Protein AF-A0A934FQB6-F1 (afdb_monomer_lite)

Sequence (139 aa):
MNLRTLSIPAILLALMLTSCGTFRRAGKDLFITVATPLTMIYGGGTDAVSTADGVREGLGGGPPTQVLATIPAYFYHSVKHGIYGVIHAVDFCLFPVYGVADIHPYGPEIEPLDYYNGTWFDNKKGDDGLDADSGETKR

Secondary structure (DSSP, 8-state):
--HHHHHHHHHHHHHHT-SSHHHHHHHHHHHHHHHHHHIIIIIHHHHHHHHHHHHHHHTT--HHHHHHHHHHHHHHHHHHHHHHHHHHHHHHHHHHHHHHHHHSTT---------S-SSTTT--TT-----SSS-----

Radius of gyration: 18.77 Å; chains: 1; bounding box: 44×42×51 Å

Structure (mmCIF, N/CA/C/O backbone):
data_AF-A0A934FQB6-F1
#
_entry.id   AF-A0A934FQB6-F1
#
loop_
_atom_site.group_PDB
_atom_site.id
_atom_site.type_symbol
_atom_site.label_atom_id
_atom_site.label_alt_id
_atom_site.label_comp_id
_atom_site.label_asym_id
_atom_site.label_entity_id
_atom_site.label_seq_id
_atom_site.pdbx_PDB_ins_code
_atom_site.Cartn_x
_atom_site.Cartn_y
_atom_site.Cartn_z
_atom_site.occupancy
_atom_site.B_iso_or_equiv
_atom_site.auth_seq_id
_atom_site.auth_comp_id
_atom_site.auth_asym_id
_atom_site.auth_atom_id
_atom_site.pdbx_PDB_model_num
ATOM 1 N N . MET A 1 1 ? -18.853 25.763 4.535 1.00 53.62 1 MET A N 1
ATOM 2 C CA . MET A 1 1 ? -18.346 24.495 5.109 1.00 53.62 1 MET A CA 1
ATOM 3 C C . MET A 1 1 ? -19.474 23.858 5.905 1.00 53.62 1 MET A C 1
ATOM 5 O O . MET A 1 1 ? -19.984 24.508 6.805 1.00 53.62 1 MET A O 1
ATOM 9 N N . ASN A 1 2 ? -19.924 22.655 5.542 1.00 56.56 2 ASN A N 1
ATOM 10 C CA . ASN A 1 2 ? -21.045 21.982 6.215 1.00 56.56 2 ASN A CA 1
ATOM 11 C C . ASN A 1 2 ? -20.543 21.179 7.428 1.00 56.56 2 ASN A C 1
ATOM 13 O O . ASN A 1 2 ? -19.448 20.621 7.382 1.00 56.56 2 ASN A O 1
ATOM 17 N N . LEU A 1 3 ? -21.347 21.043 8.490 1.00 56.75 3 LEU A N 1
ATOM 18 C CA . LEU A 1 3 ? -20.987 20.241 9.677 1.00 56.75 3 LEU A CA 1
ATOM 19 C C . LEU A 1 3 ? -20.539 18.808 9.319 1.00 56.75 3 LEU A C 1
ATOM 21 O O . LEU A 1 3 ? -19.612 18.274 9.918 1.00 56.75 3 LEU A O 1
ATOM 25 N N . ARG A 1 4 ? -21.145 18.223 8.277 1.00 57.12 4 ARG A N 1
ATOM 26 C CA . ARG A 1 4 ? -20.824 16.881 7.759 1.00 57.12 4 ARG A CA 1
ATOM 27 C C . ARG A 1 4 ? -19.407 16.759 7.184 1.00 57.12 4 ARG A C 1
ATOM 29 O O . ARG A 1 4 ? -18.808 15.693 7.256 1.00 57.12 4 ARG A O 1
ATOM 36 N N . THR A 1 5 ? -18.866 17.842 6.623 1.00 58.06 5 THR A N 1
ATOM 37 C CA . THR A 1 5 ? -17.495 17.859 6.081 1.00 58.06 5 THR A CA 1
ATOM 38 C C . THR A 1 5 ? -16.427 17.976 7.170 1.00 58.06 5 THR A C 1
ATOM 40 O O . THR A 1 5 ? -15.300 17.565 6.933 1.00 58.06 5 THR A O 1
ATOM 43 N N . LEU A 1 6 ? -16.769 18.474 8.367 1.00 60.56 6 LEU A N 1
ATOM 44 C CA . LEU A 1 6 ? -15.853 18.487 9.517 1.00 60.56 6 LEU A CA 1
ATOM 45 C C . LEU A 1 6 ? -15.915 17.193 10.341 1.00 60.56 6 LEU A C 1
ATOM 47 O O . LEU A 1 6 ? -14.917 16.801 10.937 1.00 60.56 6 LEU A O 1
ATOM 51 N N . SER A 1 7 ? -17.071 16.525 10.386 1.00 65.88 7 SER A N 1
ATOM 52 C CA . SER A 1 7 ? -17.269 15.359 11.253 1.00 65.88 7 SER A CA 1
ATOM 53 C C . SER A 1 7 ? -16.463 14.134 10.820 1.00 65.88 7 SER A C 1
ATOM 55 O O . SER A 1 7 ? -15.934 13.436 11.671 1.00 65.88 7 SER A O 1
ATOM 57 N N . ILE A 1 8 ? -16.321 13.882 9.516 1.00 68.94 8 ILE A N 1
ATOM 58 C CA . ILE A 1 8 ? -15.574 12.720 8.999 1.00 68.94 8 ILE A CA 1
ATOM 59 C C . ILE A 1 8 ? -14.075 12.783 9.358 1.00 68.94 8 ILE A C 1
ATOM 61 O O . ILE A 1 8 ? -13.586 11.832 9.970 1.00 68.94 8 ILE A O 1
ATOM 65 N N . PRO A 1 9 ? -13.338 13.874 9.063 1.00 69.44 9 PRO A N 1
ATOM 66 C CA . PRO A 1 9 ? -11.929 13.964 9.447 1.00 69.44 9 PRO A CA 1
ATOM 67 C C . PRO A 1 9 ? -11.738 14.006 10.969 1.00 69.44 9 PRO A C 1
ATOM 69 O O . PRO A 1 9 ? -10.751 13.472 11.465 1.00 69.44 9 PRO A O 1
ATOM 72 N N . ALA A 1 10 ? -12.687 14.572 11.723 1.00 70.00 10 ALA A N 1
ATOM 73 C CA . ALA A 1 10 ? -12.637 14.564 13.185 1.00 70.00 10 ALA A CA 1
ATOM 74 C C . ALA A 1 10 ? -12.817 13.153 13.775 1.00 70.00 10 ALA A C 1
ATOM 76 O O . ALA A 1 10 ? -12.111 12.797 14.714 1.00 70.00 10 ALA A O 1
ATOM 77 N N . ILE A 1 11 ? -13.719 12.338 13.215 1.00 73.00 11 ILE A N 1
ATOM 78 C CA . ILE A 1 11 ? -13.914 10.936 13.620 1.00 73.00 11 ILE A CA 1
ATOM 79 C C . ILE A 1 11 ? -12.676 10.105 13.276 1.00 73.00 11 ILE A C 1
ATOM 81 O O . ILE A 1 11 ? -12.202 9.350 14.120 1.00 73.00 11 ILE A O 1
ATOM 85 N N . LEU A 1 12 ? -12.121 10.278 12.073 1.00 72.19 12 LEU A N 1
ATOM 86 C CA . LEU A 1 12 ? -10.889 9.604 11.663 1.00 72.19 12 LEU A CA 1
ATOM 87 C C . LEU A 1 12 ? -9.735 9.931 12.620 1.00 72.19 12 LEU A C 1
ATOM 89 O O . LEU A 1 12 ? -9.077 9.029 13.129 1.00 72.19 12 LEU A O 1
ATOM 93 N N . LEU A 1 13 ? -9.536 11.217 12.922 1.00 70.25 13 LEU A N 1
ATOM 94 C CA . LEU A 1 13 ? -8.497 11.668 13.844 1.00 70.25 13 LEU A CA 1
ATOM 95 C C . LEU A 1 13 ? -8.719 11.140 15.270 1.00 70.25 13 LEU A C 1
ATOM 97 O O . LEU A 1 13 ? -7.771 10.712 15.923 1.00 70.25 13 LEU A O 1
ATOM 101 N N . ALA A 1 14 ? -9.965 11.127 15.750 1.00 71.75 14 ALA A N 1
ATOM 102 C CA . ALA A 1 14 ? -10.302 10.582 17.063 1.00 71.75 14 ALA A CA 1
ATOM 103 C C . ALA A 1 14 ? -10.029 9.070 17.159 1.00 71.75 14 ALA A C 1
ATOM 105 O O . ALA A 1 14 ? -9.531 8.606 18.184 1.00 71.75 14 ALA A O 1
ATOM 106 N N . LEU A 1 15 ? -10.306 8.309 16.093 1.00 72.00 15 LEU A N 1
ATOM 107 C CA . LEU A 1 15 ? -9.993 6.880 16.022 1.00 72.00 15 LEU A CA 1
ATOM 108 C C . LEU A 1 15 ? -8.481 6.630 15.987 1.00 72.00 15 LEU A C 1
ATOM 110 O O . LEU A 1 15 ? -8.003 5.730 16.662 1.00 72.00 15 LEU A O 1
ATOM 114 N N . MET A 1 16 ? -7.705 7.452 15.281 1.00 65.38 16 MET A N 1
ATOM 115 C CA . MET A 1 16 ? -6.242 7.322 15.256 1.00 65.38 16 MET A CA 1
ATOM 116 C C . MET A 1 16 ? -5.563 7.629 16.594 1.00 65.38 16 MET A C 1
ATOM 118 O O . MET A 1 16 ? -4.536 7.037 16.914 1.00 65.38 16 MET A O 1
ATOM 122 N N . LEU A 1 17 ? -6.102 8.582 17.359 1.00 68.62 17 LEU A N 1
ATOM 123 C CA . LEU A 1 17 ? -5.479 9.083 18.592 1.00 68.62 17 LEU A CA 1
ATOM 124 C C . LEU A 1 17 ? -5.953 8.370 19.865 1.00 68.62 17 LEU A C 1
ATOM 126 O O . LEU A 1 17 ? -5.535 8.724 20.968 1.00 68.62 17 LEU A O 1
ATOM 130 N N . THR A 1 18 ? -6.831 7.380 19.739 1.00 72.50 18 THR A N 1
ATOM 131 C CA . THR A 1 18 ? -7.313 6.601 20.881 1.00 72.50 18 THR A CA 1
ATOM 132 C C . THR A 1 18 ? -6.210 5.729 21.494 1.00 72.50 18 THR A C 1
ATOM 134 O O . THR A 1 18 ? -5.324 5.215 20.810 1.00 72.50 18 THR A O 1
ATOM 137 N N . SER A 1 19 ? -6.273 5.531 22.811 1.00 63.50 19 SER A N 1
ATOM 138 C CA . SER A 1 19 ? -5.369 4.638 23.546 1.00 63.50 19 SER A CA 1
ATOM 139 C C . SER A 1 19 ? -5.792 3.165 23.490 1.00 63.50 19 SER A C 1
ATOM 141 O O . SER A 1 19 ? -5.022 2.294 23.890 1.00 63.50 19 SER A O 1
ATOM 143 N N . CYS A 1 20 ? -6.997 2.869 22.994 1.00 73.19 20 CYS A N 1
ATOM 144 C CA . CYS A 1 20 ? -7.487 1.505 22.818 1.00 73.19 20 CYS A CA 1
ATOM 145 C C . CYS A 1 20 ? -6.909 0.891 21.533 1.00 73.19 20 CYS A C 1
ATOM 147 O O . CYS A 1 20 ? -7.125 1.423 20.445 1.00 73.19 20 CYS A O 1
ATOM 149 N N . GLY A 1 21 ? -6.204 -0.240 21.653 1.00 72.25 21 GLY A N 1
ATOM 150 C CA . GLY A 1 21 ? -5.530 -0.899 20.526 1.00 72.25 21 GLY A CA 1
ATOM 151 C C . GLY A 1 21 ? -6.459 -1.183 19.342 1.00 72.25 21 GLY A C 1
ATOM 152 O O . GLY A 1 21 ? -6.124 -0.833 18.213 1.00 72.25 21 GLY A O 1
ATOM 153 N N . THR A 1 22 ? -7.657 -1.709 19.607 1.00 77.94 22 THR A N 1
ATOM 154 C CA . THR A 1 22 ? -8.673 -2.021 18.591 1.00 77.94 22 THR A CA 1
ATOM 155 C C . THR A 1 22 ? -9.120 -0.786 17.802 1.00 77.94 22 THR A C 1
ATOM 157 O O . THR A 1 22 ? -9.140 -0.803 16.574 1.00 77.94 22 THR A O 1
ATOM 160 N N . PHE A 1 23 ? -9.454 0.316 18.482 1.00 79.50 23 PHE A N 1
ATOM 161 C CA . PHE A 1 23 ? -9.900 1.535 17.797 1.00 79.50 23 PHE A CA 1
ATOM 162 C C . PHE A 1 23 ? -8.756 2.245 17.067 1.00 79.50 23 PHE A C 1
ATOM 164 O O . PHE A 1 23 ? -8.981 2.810 15.998 1.00 79.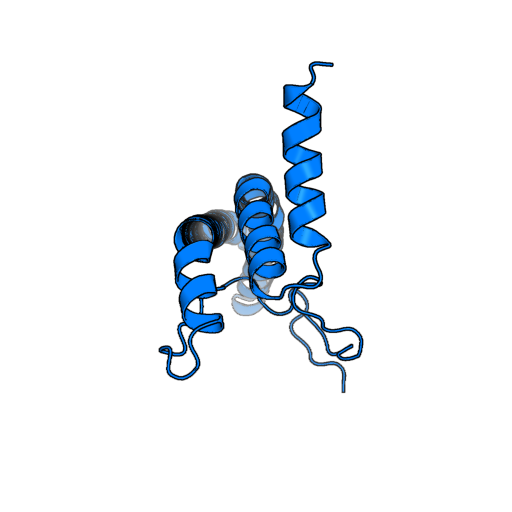50 23 PHE A O 1
ATOM 171 N N . ARG A 1 24 ? -7.530 2.183 17.605 1.00 79.50 24 ARG A N 1
ATOM 172 C CA . ARG A 1 24 ? -6.340 2.731 16.945 1.00 79.50 24 ARG A CA 1
ATOM 173 C C . ARG A 1 24 ? -6.058 1.999 15.637 1.00 79.50 24 ARG A C 1
ATOM 175 O O . ARG A 1 24 ? -5.805 2.640 14.619 1.00 79.50 24 ARG A O 1
ATOM 182 N N . ARG A 1 25 ? -6.174 0.669 15.659 1.00 79.38 25 ARG A N 1
ATOM 183 C CA . ARG A 1 25 ? -6.082 -0.189 14.475 1.00 79.38 25 ARG A CA 1
ATOM 184 C C . ARG A 1 25 ? -7.173 0.145 13.452 1.00 79.38 25 ARG A C 1
ATOM 186 O O . ARG A 1 25 ? -6.848 0.436 12.310 1.00 79.38 25 ARG A O 1
ATOM 193 N N . ALA A 1 26 ? -8.429 0.275 13.884 1.00 85.12 26 ALA A N 1
ATOM 194 C CA . ALA A 1 26 ? -9.517 0.712 13.004 1.00 85.12 26 ALA A CA 1
ATOM 195 C C . ALA A 1 26 ? -9.253 2.097 12.368 1.00 85.12 26 ALA A C 1
ATOM 197 O O . ALA A 1 26 ? -9.597 2.334 11.211 1.00 85.12 26 ALA A O 1
ATOM 198 N N . GLY A 1 27 ? -8.621 3.019 13.103 1.00 84.56 27 GLY A N 1
ATOM 199 C CA . GLY A 1 27 ? -8.184 4.313 12.572 1.00 84.56 27 GLY A CA 1
ATOM 200 C C . GLY A 1 27 ? -7.134 4.191 11.460 1.00 84.56 27 GLY A C 1
ATOM 201 O O . GLY A 1 27 ? -7.250 4.877 10.442 1.00 84.56 27 GLY A O 1
ATOM 202 N N . LYS A 1 28 ? -6.145 3.301 11.629 1.00 85.25 28 LYS A N 1
ATOM 203 C CA . LYS A 1 28 ? -5.141 2.956 10.605 1.00 85.25 28 LYS A CA 1
ATOM 204 C C . LYS A 1 28 ? -5.809 2.364 9.361 1.00 85.25 28 LYS A C 1
ATOM 206 O O . LYS A 1 28 ? -5.582 2.864 8.261 1.00 85.25 28 LYS A O 1
ATOM 211 N N . ASP A 1 29 ? -6.678 1.373 9.536 1.00 88.19 29 ASP A N 1
ATOM 212 C CA . ASP A 1 29 ? -7.358 0.685 8.433 1.00 88.19 29 ASP A CA 1
ATOM 213 C C . ASP A 1 29 ? -8.212 1.645 7.595 1.00 88.19 29 ASP A C 1
ATOM 215 O O . ASP A 1 29 ? -8.128 1.678 6.362 1.00 88.19 29 ASP A O 1
ATOM 219 N N . LEU A 1 30 ? -8.978 2.512 8.264 1.00 89.31 30 LEU A N 1
ATOM 220 C CA . LEU A 1 30 ? -9.778 3.534 7.596 1.00 89.31 30 LEU A CA 1
ATOM 221 C C . LEU A 1 30 ? -8.905 4.540 6.837 1.00 89.31 30 LEU A C 1
ATOM 223 O O . LEU A 1 30 ? -9.236 4.937 5.719 1.00 89.31 30 LEU A O 1
ATOM 227 N N . PHE A 1 31 ? -7.786 4.958 7.426 1.00 89.25 31 PHE A N 1
ATOM 228 C CA . PHE A 1 31 ? -6.869 5.893 6.785 1.00 89.25 31 PHE A CA 1
ATOM 229 C C . PHE A 1 31 ? -6.219 5.320 5.546 1.00 89.25 31 PHE A C 1
ATOM 231 O O . PHE A 1 31 ? -6.250 5.968 4.505 1.00 89.25 31 PHE A O 1
ATOM 238 N N . ILE A 1 32 ? -5.667 4.113 5.646 1.00 88.44 32 ILE A N 1
ATOM 239 C CA . ILE A 1 32 ? -5.031 3.444 4.517 1.00 88.44 32 ILE A CA 1
ATOM 240 C C . ILE A 1 32 ? -6.051 3.249 3.401 1.00 88.44 32 ILE A C 1
ATOM 242 O O . ILE A 1 32 ? -5.757 3.564 2.250 1.00 88.44 32 ILE A O 1
ATOM 246 N N . THR A 1 33 ? -7.277 2.839 3.733 1.00 90.44 33 THR A N 1
ATOM 247 C CA . THR A 1 33 ? -8.368 2.714 2.758 1.00 90.44 33 THR A CA 1
ATOM 248 C C . THR A 1 33 ? -8.609 4.027 2.008 1.00 90.44 33 THR A C 1
ATOM 250 O O . THR A 1 33 ? -8.639 4.051 0.778 1.00 90.44 33 THR A O 1
ATOM 253 N N . VAL A 1 34 ? -8.730 5.148 2.728 1.00 90.25 34 VAL A N 1
ATOM 254 C CA . VAL A 1 34 ? -8.955 6.473 2.122 1.00 90.25 34 VAL A CA 1
ATOM 255 C C . VAL A 1 34 ? -7.730 6.963 1.341 1.00 90.25 34 VAL A C 1
ATOM 257 O O . VAL A 1 34 ? -7.882 7.596 0.297 1.00 90.25 34 VAL A O 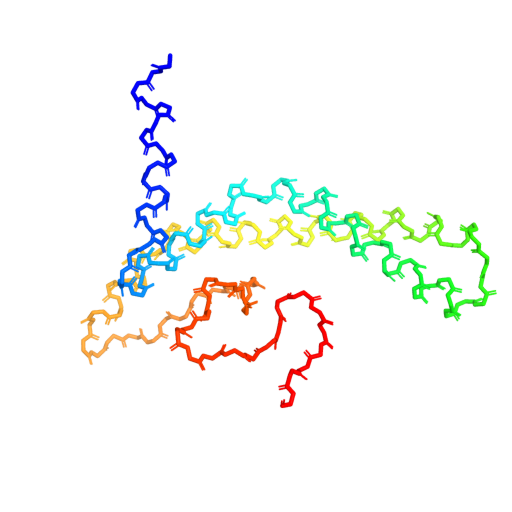1
ATOM 260 N N . ALA A 1 35 ? -6.522 6.667 1.819 1.00 89.50 35 ALA A N 1
ATOM 261 C CA . ALA A 1 35 ? -5.263 7.061 1.194 1.00 89.50 35 ALA A CA 1
ATOM 262 C C . ALA A 1 35 ? -4.868 6.163 0.008 1.00 89.50 35 ALA A C 1
ATOM 264 O O . ALA A 1 35 ? -3.996 6.541 -0.771 1.00 89.50 35 ALA A O 1
ATOM 265 N N . THR A 1 36 ? -5.520 5.010 -0.174 1.00 93.38 36 THR A N 1
ATOM 266 C CA . THR A 1 36 ? -5.164 4.011 -1.195 1.00 93.38 36 THR A CA 1
ATOM 267 C C . THR A 1 36 ? -5.077 4.577 -2.614 1.00 93.38 36 THR A C 1
ATOM 269 O O . THR A 1 36 ? -4.099 4.287 -3.295 1.00 93.38 36 THR A 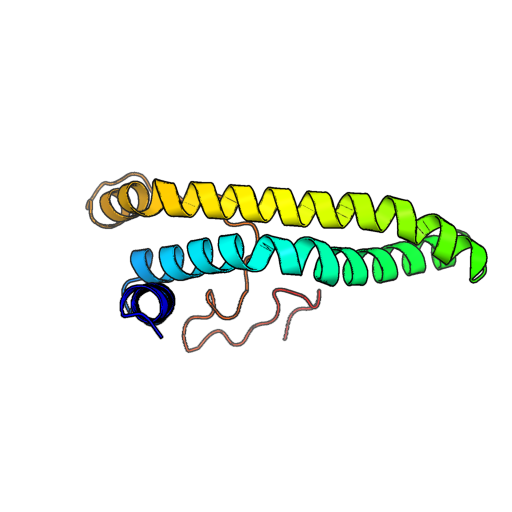O 1
ATOM 272 N N . PRO A 1 37 ? -6.001 5.430 -3.101 1.00 93.81 37 PRO A N 1
ATOM 273 C CA . PRO A 1 37 ? -5.855 6.011 -4.436 1.00 93.81 37 PRO A CA 1
ATOM 274 C C . PRO A 1 37 ? -4.544 6.793 -4.607 1.00 93.81 37 PRO A C 1
ATOM 276 O O . PRO A 1 37 ? -3.949 6.777 -5.683 1.00 93.81 37 PRO A O 1
ATOM 279 N N . LEU A 1 38 ? -4.069 7.446 -3.542 1.00 91.50 38 LEU A N 1
ATOM 280 C CA . LEU A 1 38 ? -2.790 8.150 -3.553 1.00 91.50 38 LEU A CA 1
ATOM 281 C C . LEU A 1 38 ? -1.616 7.170 -3.537 1.00 91.50 38 LEU A C 1
ATOM 283 O O . LEU A 1 38 ? -0.681 7.365 -4.307 1.00 91.50 38 LEU A O 1
ATOM 287 N N . THR A 1 39 ? -1.658 6.108 -2.727 1.00 89.94 39 THR A N 1
ATOM 288 C CA . THR A 1 39 ? -0.571 5.112 -2.683 1.00 89.94 39 THR A CA 1
ATOM 289 C C . THR A 1 39 ? -0.486 4.295 -3.971 1.00 89.94 39 THR A C 1
ATOM 291 O O . THR A 1 39 ? 0.610 4.010 -4.439 1.00 89.94 39 THR A O 1
ATOM 294 N N . MET A 1 40 ? -1.608 4.015 -4.635 1.00 94.56 40 MET A N 1
ATOM 295 C CA . MET A 1 40 ? -1.617 3.387 -5.960 1.00 94.56 40 MET A CA 1
ATOM 296 C C . MET A 1 40 ? -0.888 4.230 -7.009 1.00 94.56 40 MET A C 1
ATOM 298 O O . MET A 1 40 ? -0.183 3.677 -7.850 1.00 94.56 40 MET A O 1
ATOM 302 N N . ILE A 1 41 ? -1.061 5.555 -6.978 1.00 93.38 41 ILE A N 1
ATOM 303 C CA . ILE A 1 41 ? -0.450 6.453 -7.961 1.00 93.38 41 ILE A CA 1
ATOM 304 C C . ILE A 1 41 ? 0.997 6.764 -7.585 1.00 93.38 41 ILE A C 1
ATOM 306 O O . ILE A 1 41 ? 1.895 6.579 -8.402 1.00 93.38 41 ILE A O 1
ATOM 310 N N . TYR A 1 42 ? 1.215 7.266 -6.372 1.00 92.12 42 TYR A N 1
ATOM 311 C CA . TYR A 1 42 ? 2.522 7.722 -5.917 1.00 92.12 42 TYR A CA 1
ATOM 312 C C . TYR A 1 42 ? 3.416 6.550 -5.511 1.00 92.12 42 TYR A C 1
ATOM 314 O O . TYR A 1 42 ? 4.482 6.397 -6.097 1.00 92.12 42 TYR A O 1
ATOM 322 N N . GLY A 1 43 ? 2.950 5.692 -4.596 1.00 89.94 43 GLY A N 1
ATOM 323 C CA . GLY A 1 43 ? 3.676 4.488 -4.166 1.00 89.94 43 GLY A CA 1
ATOM 324 C C . GLY A 1 43 ? 3.925 3.526 -5.328 1.00 89.94 43 GLY A C 1
ATOM 325 O O . GLY A 1 43 ? 5.053 3.112 -5.576 1.00 89.94 43 GLY A O 1
ATOM 326 N N . GLY A 1 44 ? 2.901 3.298 -6.158 1.00 92.50 44 GLY A N 1
ATOM 327 C CA . GLY A 1 44 ? 3.055 2.508 -7.382 1.00 92.50 44 GLY A CA 1
ATOM 328 C C . GLY A 1 44 ? 4.110 3.080 -8.334 1.00 92.50 44 GLY A C 1
ATOM 329 O O . GLY A 1 44 ? 4.837 2.327 -8.976 1.00 92.50 44 GLY A O 1
ATOM 330 N N . GLY A 1 45 ? 4.237 4.409 -8.399 1.00 92.25 45 GLY A N 1
ATOM 331 C CA . GLY A 1 45 ? 5.269 5.107 -9.167 1.00 92.25 45 GLY A CA 1
ATOM 332 C C . GLY A 1 45 ? 6.671 4.930 -8.593 1.00 92.25 45 GLY A C 1
ATOM 333 O O . GLY A 1 45 ? 7.590 4.574 -9.331 1.00 92.25 45 GLY A O 1
ATOM 334 N N . THR A 1 46 ? 6.845 5.164 -7.293 1.00 94.31 46 THR A N 1
ATOM 335 C CA . THR A 1 46 ? 8.150 5.067 -6.624 1.00 94.31 46 THR A CA 1
ATOM 336 C C . THR A 1 46 ? 8.694 3.641 -6.653 1.00 94.31 46 THR A C 1
ATOM 338 O O . THR A 1 46 ? 9.845 3.432 -7.045 1.00 94.31 46 THR A O 1
ATOM 341 N N . ASP A 1 47 ? 7.848 2.652 -6.364 1.00 93.25 47 ASP A N 1
ATOM 342 C CA . ASP A 1 47 ? 8.222 1.234 -6.364 1.00 93.25 47 ASP A CA 1
ATOM 343 C C . ASP A 1 47 ? 8.557 0.746 -7.780 1.00 93.25 47 ASP A C 1
ATOM 345 O O . ASP A 1 47 ? 9.477 -0.056 -7.986 1.00 93.25 47 ASP A O 1
ATOM 349 N N . ALA A 1 48 ? 7.847 1.262 -8.788 1.00 94.56 48 ALA A N 1
ATOM 350 C CA . ALA A 1 48 ? 8.106 0.942 -10.186 1.00 94.56 48 ALA A CA 1
ATOM 351 C C . ALA A 1 48 ? 9.434 1.495 -10.690 1.00 94.56 48 ALA A C 1
ATOM 353 O O . ALA A 1 48 ? 10.104 0.814 -11.464 1.00 94.56 48 ALA A O 1
ATOM 354 N N . VAL A 1 49 ? 9.831 2.693 -10.256 1.00 95.19 49 VAL A N 1
ATOM 355 C CA . VAL A 1 49 ? 11.147 3.254 -10.590 1.00 95.19 49 VAL A CA 1
ATOM 356 C C . VAL A 1 49 ? 12.252 2.397 -9.981 1.00 95.19 49 VAL A C 1
ATOM 358 O O . VAL A 1 49 ? 13.132 1.963 -10.719 1.00 95.19 49 VAL A O 1
ATOM 361 N N . SER A 1 50 ? 12.149 2.058 -8.691 1.00 96.00 50 SER A N 1
ATOM 362 C CA . SER A 1 50 ? 13.117 1.180 -8.017 1.00 96.00 50 SER A CA 1
ATOM 363 C C . SER A 1 50 ? 13.223 -0.193 -8.697 1.00 96.00 50 SER A C 1
ATOM 365 O O . SER A 1 50 ? 14.315 -0.679 -8.996 1.00 96.00 50 SER A O 1
ATOM 367 N N . THR A 1 51 ? 12.081 -0.790 -9.049 1.00 95.06 51 THR A N 1
ATOM 368 C CA . THR A 1 51 ? 12.038 -2.070 -9.774 1.00 95.06 51 THR A CA 1
ATOM 369 C C . THR A 1 51 ? 12.670 -1.955 -11.162 1.00 95.06 51 THR A C 1
ATOM 371 O O . THR A 1 51 ? 13.437 -2.824 -11.576 1.00 95.06 51 THR A O 1
ATOM 374 N N . ALA A 1 52 ? 12.363 -0.884 -11.895 1.00 95.31 52 ALA A N 1
ATOM 375 C CA . ALA A 1 52 ? 12.900 -0.647 -13.227 1.00 95.31 52 ALA A CA 1
ATOM 376 C C . ALA A 1 52 ? 14.414 -0.392 -13.214 1.00 95.31 52 ALA A C 1
ATOM 378 O O . ALA A 1 52 ? 15.102 -0.817 -14.143 1.00 95.31 52 ALA A O 1
ATOM 379 N N . ASP A 1 53 ? 14.937 0.250 -12.166 1.00 95.00 53 ASP A N 1
ATOM 380 C CA . ASP A 1 53 ? 16.376 0.390 -11.943 1.00 95.00 53 ASP A CA 1
ATOM 381 C C . ASP A 1 53 ? 17.045 -0.971 -11.742 1.00 95.00 53 ASP A C 1
ATOM 383 O O . ASP A 1 53 ? 18.023 -1.272 -12.428 1.00 95.00 53 ASP A O 1
ATOM 387 N N . GLY A 1 54 ? 16.459 -1.847 -10.919 1.00 93.88 54 GLY A N 1
ATOM 388 C CA . GLY A 1 54 ? 16.949 -3.217 -10.750 1.00 93.88 54 GLY A CA 1
ATOM 389 C C . GLY A 1 54 ? 16.959 -4.019 -12.059 1.00 93.88 54 GLY A C 1
ATOM 390 O O . GLY A 1 54 ? 17.919 -4.732 -12.351 1.00 93.88 54 GLY A O 1
ATOM 391 N N . VAL A 1 55 ? 15.931 -3.865 -12.903 1.00 94.19 55 VAL A N 1
ATOM 392 C CA . VAL A 1 55 ? 1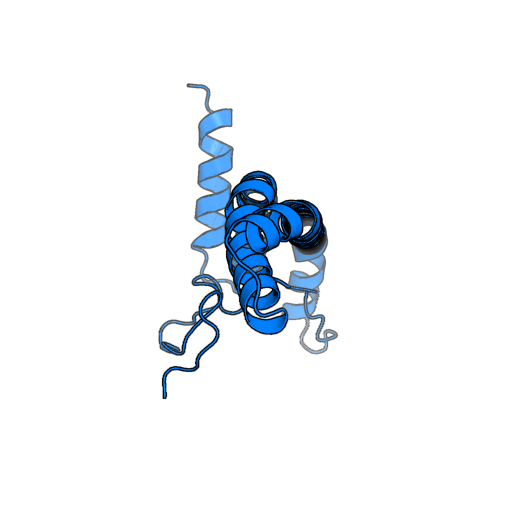5.882 -4.499 -14.235 1.00 94.19 55 VAL A CA 1
ATOM 393 C C . VAL A 1 55 ? 16.949 -3.924 -15.171 1.00 94.19 55 VAL A C 1
ATOM 395 O O . VAL A 1 55 ? 17.616 -4.682 -15.877 1.00 94.19 55 VAL A O 1
ATOM 398 N N . ARG A 1 56 ? 17.134 -2.597 -15.184 1.00 95.44 56 ARG A N 1
ATOM 399 C CA . ARG A 1 56 ? 18.177 -1.930 -15.979 1.00 95.44 56 ARG A CA 1
ATOM 400 C C . ARG A 1 56 ? 19.555 -2.472 -15.611 1.00 95.44 56 ARG A C 1
ATOM 402 O O . ARG A 1 56 ? 20.317 -2.833 -16.506 1.00 95.44 56 ARG A O 1
ATOM 409 N N . GLU A 1 57 ? 19.856 -2.543 -14.320 1.00 94.81 57 GLU A N 1
ATOM 410 C CA . GLU A 1 57 ? 21.137 -3.027 -13.804 1.00 94.81 57 GLU A CA 1
ATOM 411 C C . GLU A 1 57 ? 21.343 -4.514 -14.091 1.00 94.81 57 GLU A C 1
ATOM 413 O O . GLU A 1 57 ? 22.384 -4.893 -14.628 1.00 94.81 57 GLU A O 1
ATOM 418 N N . GLY A 1 58 ? 20.330 -5.346 -13.837 1.00 94.44 58 GLY A N 1
ATOM 419 C CA . GLY A 1 58 ? 20.399 -6.790 -14.069 1.00 94.44 58 GLY A CA 1
ATOM 420 C C . GLY A 1 58 ? 20.584 -7.178 -15.538 1.00 94.44 58 GLY A C 1
ATOM 421 O O . GLY A 1 58 ? 21.217 -8.189 -15.834 1.00 94.44 58 GLY A O 1
ATOM 422 N N . LEU A 1 59 ? 20.070 -6.370 -16.469 1.00 94.50 59 LEU A N 1
ATOM 423 C CA . LEU A 1 59 ? 20.215 -6.594 -17.911 1.00 94.50 59 LEU A CA 1
ATOM 424 C C . LEU A 1 59 ? 21.421 -5.869 -18.530 1.00 94.50 59 LEU A C 1
ATOM 426 O O . LEU A 1 59 ? 21.625 -5.971 -19.739 1.00 94.50 59 LEU A O 1
ATOM 430 N N . GLY A 1 60 ? 22.199 -5.112 -17.745 1.00 93.19 60 GLY A N 1
ATOM 431 C CA . GLY A 1 60 ? 23.270 -4.253 -18.268 1.00 93.19 60 GLY A CA 1
ATOM 432 C C . GLY A 1 60 ? 22.763 -3.197 -19.261 1.00 93.19 60 GLY A C 1
ATOM 433 O O . GLY A 1 60 ? 23.478 -2.801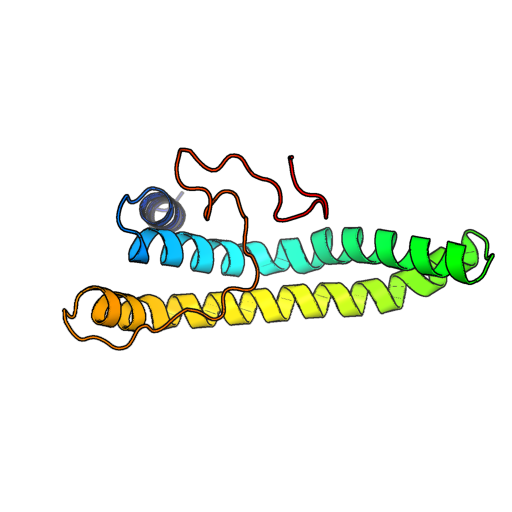 -20.180 1.00 93.19 60 GLY A O 1
ATOM 434 N N . GLY A 1 61 ? 21.498 -2.794 -19.122 1.00 88.31 61 GLY A N 1
ATOM 435 C CA . GLY A 1 61 ? 20.801 -1.901 -20.037 1.00 88.31 61 GLY A CA 1
ATOM 436 C C . GLY A 1 61 ? 21.024 -0.418 -19.741 1.00 88.31 61 GLY A C 1
ATOM 437 O O . GLY A 1 61 ? 21.538 -0.017 -18.696 1.00 88.31 61 GLY A O 1
ATOM 438 N N . GLY A 1 62 ? 20.588 0.423 -20.678 1.00 92.00 62 GLY A N 1
ATOM 439 C CA . GLY A 1 62 ? 20.584 1.879 -20.523 1.00 92.00 62 GLY A CA 1
ATOM 440 C C . GLY A 1 62 ? 19.228 2.438 -20.069 1.00 92.00 62 GLY A C 1
ATOM 441 O O . GLY A 1 62 ? 18.295 1.678 -19.797 1.00 92.00 62 GLY A O 1
ATOM 442 N N . PRO A 1 63 ? 19.070 3.774 -20.067 1.00 93.12 63 PRO A N 1
ATOM 443 C CA . PRO A 1 63 ? 17.801 4.440 -19.761 1.00 93.12 63 PRO A CA 1
ATOM 444 C C . PRO A 1 63 ? 16.575 3.914 -20.540 1.00 93.12 63 PRO A C 1
ATOM 446 O O . PRO A 1 63 ? 15.506 3.809 -19.941 1.00 93.12 63 PRO A O 1
ATOM 449 N N . PRO A 1 64 ? 16.675 3.503 -21.825 1.00 94.62 64 PRO A N 1
ATOM 450 C CA . PRO A 1 64 ? 15.534 2.909 -22.527 1.00 94.62 64 PRO A CA 1
ATOM 451 C C . PRO A 1 64 ? 15.007 1.621 -21.877 1.00 94.62 64 PRO A C 1
ATOM 453 O O . PRO A 1 64 ? 13.798 1.419 -21.821 1.00 94.62 64 PRO A O 1
ATOM 456 N N . THR A 1 65 ? 15.891 0.768 -21.348 1.00 92.75 65 THR A N 1
ATOM 457 C CA . THR A 1 65 ? 15.506 -0.468 -20.647 1.00 92.75 65 THR A CA 1
ATOM 458 C C . THR A 1 65 ? 14.710 -0.156 -19.384 1.00 92.75 65 THR A C 1
ATOM 460 O O . THR A 1 65 ? 13.699 -0.802 -19.125 1.00 92.75 65 THR A O 1
ATOM 463 N N . GLN A 1 66 ? 15.126 0.871 -18.639 1.00 93.38 66 GLN A N 1
ATOM 464 C CA . GLN A 1 66 ? 14.410 1.334 -17.453 1.00 93.38 66 GLN A CA 1
ATOM 465 C C . GLN A 1 66 ? 13.010 1.831 -17.814 1.00 93.38 66 GLN A C 1
ATOM 467 O O . GLN A 1 66 ? 12.041 1.343 -17.250 1.00 93.38 66 GLN A O 1
ATOM 472 N N . VAL A 1 67 ? 12.882 2.719 -18.806 1.00 94.00 67 VAL A N 1
ATOM 473 C CA . VAL A 1 67 ? 11.575 3.255 -19.233 1.00 94.00 67 VAL A CA 1
ATOM 474 C C . VAL A 1 67 ? 10.616 2.135 -19.648 1.00 94.00 67 VAL A C 1
ATOM 476 O O . VAL A 1 67 ? 9.446 2.146 -19.266 1.00 94.00 67 VAL A O 1
ATOM 479 N N . LEU A 1 68 ? 11.111 1.145 -20.398 1.00 95.50 68 LEU A N 1
ATOM 480 C CA . LEU A 1 68 ? 10.309 -0.009 -20.808 1.00 95.50 68 LEU A CA 1
ATOM 481 C C . LEU A 1 68 ? 9.895 -0.889 -19.621 1.00 95.50 68 LEU A C 1
ATOM 483 O O . LEU A 1 68 ? 8.787 -1.421 -19.627 1.00 95.50 68 LEU A O 1
ATOM 487 N N . ALA A 1 69 ? 10.748 -1.022 -18.603 1.00 95.56 69 ALA A N 1
ATOM 488 C CA . ALA A 1 69 ? 10.452 -1.785 -17.393 1.00 95.56 69 ALA A CA 1
ATOM 489 C C . ALA A 1 69 ? 9.509 -1.043 -16.428 1.00 95.56 69 ALA A C 1
ATOM 491 O O . ALA A 1 69 ? 8.709 -1.685 -15.746 1.00 95.56 69 ALA A O 1
ATOM 492 N N . THR A 1 70 ? 9.546 0.295 -16.392 1.00 96.06 70 THR A N 1
ATOM 493 C CA . THR A 1 70 ? 8.715 1.110 -15.492 1.00 96.06 70 THR A CA 1
ATOM 494 C C . THR A 1 70 ? 7.226 0.906 -15.741 1.00 96.06 70 THR A C 1
ATOM 496 O O . THR A 1 70 ? 6.463 0.839 -14.787 1.00 96.06 70 THR A O 1
ATOM 499 N N . ILE A 1 71 ? 6.790 0.779 -16.997 1.00 93.62 71 ILE A N 1
ATOM 500 C CA . ILE A 1 71 ? 5.361 0.666 -17.336 1.00 93.62 71 ILE A CA 1
ATOM 501 C C . ILE A 1 71 ? 4.714 -0.582 -16.704 1.00 93.62 71 ILE A C 1
ATOM 503 O O . ILE A 1 71 ? 3.776 -0.423 -15.921 1.00 93.62 71 ILE A O 1
ATOM 507 N N . PRO A 1 72 ? 5.170 -1.820 -16.982 1.00 95.62 72 PRO A N 1
ATOM 508 C CA . PRO A 1 72 ? 4.599 -3.004 -16.343 1.00 95.62 72 PRO A CA 1
ATOM 509 C C . PRO A 1 72 ? 4.837 -3.028 -14.826 1.00 95.62 72 PRO A C 1
ATOM 511 O O . PRO A 1 72 ? 3.957 -3.483 -14.096 1.00 95.62 72 PRO A O 1
ATOM 514 N N . ALA A 1 73 ? 5.969 -2.502 -14.338 1.00 95.69 73 ALA A N 1
ATOM 515 C CA . ALA A 1 73 ? 6.234 -2.402 -12.902 1.00 95.69 73 ALA A CA 1
ATOM 516 C C . ALA A 1 73 ? 5.233 -1.472 -12.195 1.00 95.69 73 ALA A C 1
ATOM 518 O O . ALA A 1 73 ? 4.743 -1.809 -11.121 1.00 95.69 73 ALA A O 1
ATOM 519 N N . TYR A 1 74 ? 4.867 -0.352 -12.822 1.00 96.06 74 TYR A N 1
ATOM 520 C CA . TYR A 1 74 ? 3.856 0.571 -12.313 1.00 96.06 74 TYR A CA 1
ATOM 521 C C . TYR A 1 74 ? 2.506 -0.113 -12.175 1.00 96.06 74 TYR A C 1
ATOM 523 O O . TYR A 1 74 ? 1.931 -0.105 -11.095 1.00 96.06 74 TYR A O 1
ATOM 531 N N . PHE A 1 75 ? 2.027 -0.781 -13.228 1.00 96.50 75 PHE A N 1
ATOM 532 C CA . PHE A 1 75 ? 0.760 -1.510 -13.148 1.00 96.50 75 PHE A CA 1
ATOM 533 C C . PHE A 1 75 ? 0.770 -2.562 -12.039 1.00 96.50 75 PHE A C 1
ATOM 535 O O . PHE A 1 75 ? -0.196 -2.655 -11.283 1.00 96.50 75 PHE A O 1
ATOM 542 N N . TYR A 1 76 ? 1.858 -3.324 -11.919 1.00 96.56 76 TYR A N 1
ATOM 543 C CA . TYR A 1 76 ? 2.007 -4.315 -10.859 1.00 96.56 76 TYR A CA 1
ATOM 544 C C . TYR A 1 76 ? 1.912 -3.680 -9.464 1.00 96.56 76 TYR A C 1
ATOM 546 O O . TYR A 1 76 ? 1.088 -4.107 -8.652 1.00 96.56 76 TYR A O 1
ATOM 554 N N . HIS A 1 77 ? 2.694 -2.632 -9.191 1.00 95.00 77 HIS A N 1
ATOM 555 C CA . HIS A 1 77 ? 2.728 -2.004 -7.868 1.00 95.00 77 HIS A CA 1
ATOM 556 C C . HIS A 1 77 ? 1.467 -1.199 -7.557 1.00 95.00 77 HIS A C 1
ATOM 558 O O . HIS A 1 77 ? 0.951 -1.279 -6.446 1.00 95.00 77 HIS A O 1
ATOM 564 N N . SER A 1 78 ? 0.879 -0.507 -8.532 1.00 93.56 78 SER A N 1
ATOM 565 C CA . SER A 1 78 ? -0.420 0.148 -8.359 1.00 93.56 78 SER A CA 1
ATOM 566 C C . SER A 1 78 ? -1.517 -0.858 -8.004 1.00 93.56 78 SER A C 1
ATOM 568 O O . SER A 1 78 ? -2.307 -0.604 -7.097 1.00 93.56 78 SER A O 1
ATOM 570 N N . VAL A 1 79 ? -1.563 -2.021 -8.665 1.00 96.19 79 VAL A N 1
ATOM 571 C CA . VAL A 1 79 ? -2.524 -3.084 -8.320 1.00 96.19 79 VAL A CA 1
ATOM 572 C C . VAL A 1 79 ? -2.235 -3.650 -6.931 1.00 96.19 79 VAL A C 1
ATOM 574 O O . VAL A 1 79 ? -3.167 -3.821 -6.148 1.00 96.19 79 VAL A O 1
ATOM 577 N N . LYS A 1 80 ? -0.962 -3.880 -6.592 1.00 93.62 80 LYS A N 1
ATOM 578 C CA . LYS A 1 80 ? -0.529 -4.332 -5.263 1.00 93.62 80 LYS A CA 1
ATOM 579 C C . LYS A 1 80 ? -1.022 -3.388 -4.158 1.00 93.62 80 LYS A C 1
ATOM 581 O O . LYS A 1 80 ? -1.710 -3.840 -3.246 1.00 93.62 80 LYS A O 1
ATOM 586 N N . HIS A 1 81 ? -0.769 -2.083 -4.275 1.00 91.00 81 HIS A N 1
ATOM 587 C CA . HIS A 1 81 ? -1.267 -1.089 -3.316 1.00 91.00 81 HIS A CA 1
ATOM 588 C C . HIS A 1 81 ? -2.799 -1.042 -3.262 1.00 91.00 81 HIS A C 1
ATOM 590 O O . HIS A 1 81 ? -3.362 -0.885 -2.179 1.00 91.00 81 HIS A O 1
ATOM 596 N N . GLY A 1 82 ? -3.475 -1.217 -4.403 1.00 92.62 82 GLY A N 1
ATOM 597 C CA . GLY A 1 82 ? -4.934 -1.295 -4.468 1.00 92.62 82 GLY A CA 1
ATOM 598 C C . GLY A 1 82 ? -5.494 -2.489 -3.693 1.00 92.62 82 GLY A C 1
ATOM 599 O O . GLY A 1 82 ? -6.431 -2.328 -2.913 1.00 92.62 82 GLY A O 1
ATOM 600 N N . ILE A 1 83 ? -4.890 -3.671 -3.849 1.00 93.38 83 ILE A N 1
ATOM 601 C CA . ILE A 1 83 ? -5.255 -4.875 -3.089 1.00 93.38 83 ILE A CA 1
ATOM 602 C C . ILE A 1 83 ? -5.032 -4.647 -1.593 1.00 93.38 83 ILE A C 1
ATOM 604 O O . ILE A 1 83 ? -5.922 -4.952 -0.803 1.00 93.38 83 ILE A O 1
ATOM 608 N N . TYR A 1 84 ? -3.898 -4.063 -1.195 1.00 91.25 84 TYR A N 1
ATOM 609 C CA . TYR A 1 84 ? -3.645 -3.744 0.213 1.00 91.25 84 TYR A CA 1
ATOM 610 C C . TYR A 1 84 ? -4.711 -2.804 0.779 1.00 91.25 84 TYR A C 1
ATOM 612 O O . TYR A 1 84 ? -5.236 -3.051 1.860 1.00 91.25 84 TYR A O 1
ATOM 620 N N . GLY A 1 85 ? -5.114 -1.784 0.020 1.00 91.88 85 GLY A N 1
ATOM 621 C CA . GLY A 1 85 ? -6.217 -0.906 0.400 1.00 91.88 85 GLY A CA 1
ATOM 622 C C . GLY A 1 85 ? -7.549 -1.625 0.603 1.00 91.88 85 GLY A C 1
ATOM 623 O O . GLY A 1 85 ? -8.250 -1.355 1.574 1.00 91.88 85 GLY A O 1
ATOM 624 N N . VAL A 1 86 ? -7.889 -2.573 -0.277 1.00 92.81 86 VAL A N 1
ATOM 625 C CA . VAL A 1 86 ? -9.094 -3.408 -0.126 1.00 92.81 86 VAL A CA 1
ATOM 626 C C . VAL A 1 86 ? -9.024 -4.250 1.144 1.00 92.81 86 VAL A C 1
ATOM 628 O O . VAL A 1 86 ? -10.025 -4.369 1.845 1.00 92.81 86 VAL A O 1
ATOM 631 N N . ILE A 1 87 ? -7.858 -4.808 1.463 1.00 91.81 87 ILE A N 1
ATOM 632 C CA . ILE A 1 87 ? -7.679 -5.613 2.673 1.00 91.81 87 ILE A CA 1
ATOM 633 C C . ILE A 1 87 ? -7.891 -4.759 3.925 1.00 91.81 87 ILE A C 1
ATOM 635 O O . ILE A 1 87 ? -8.684 -5.144 4.777 1.00 91.81 87 ILE A O 1
ATOM 639 N N . HIS A 1 88 ? -7.311 -3.558 3.985 1.00 90.38 88 HIS A N 1
ATOM 640 C CA . HIS A 1 88 ? -7.577 -2.625 5.084 1.00 90.38 88 HIS A CA 1
ATOM 641 C C . HIS A 1 88 ? -9.047 -2.181 5.142 1.00 90.38 88 HIS A C 1
ATOM 643 O O . HIS A 1 88 ? -9.594 -2.007 6.227 1.00 90.38 88 HIS A O 1
ATOM 649 N N . ALA A 1 89 ? -9.738 -2.060 4.007 1.00 91.31 89 ALA A N 1
ATOM 650 C CA . ALA A 1 89 ? -11.173 -1.773 4.011 1.00 91.31 89 ALA A CA 1
ATOM 651 C C . ALA A 1 89 ? -11.981 -2.921 4.643 1.00 91.31 89 ALA A C 1
ATOM 653 O O . ALA A 1 89 ? -12.919 -2.677 5.405 1.00 91.31 89 ALA A O 1
ATOM 654 N N . VAL A 1 90 ? -11.607 -4.169 4.348 1.00 91.94 90 VAL A N 1
ATOM 655 C CA . VAL A 1 90 ? -12.209 -5.365 4.952 1.00 91.94 90 VAL A CA 1
ATOM 656 C C . VAL A 1 90 ? -11.891 -5.434 6.445 1.00 91.94 90 VAL A C 1
ATOM 658 O O . VAL A 1 90 ? -12.815 -5.615 7.236 1.00 91.94 90 VAL A O 1
ATOM 661 N N . ASP A 1 91 ? -10.635 -5.222 6.842 1.00 88.56 91 ASP A N 1
ATOM 662 C CA . ASP A 1 91 ? -10.224 -5.216 8.250 1.00 88.56 91 ASP A CA 1
ATOM 663 C C . ASP A 1 91 ? -10.936 -4.112 9.044 1.00 88.56 91 ASP A C 1
ATOM 665 O O . ASP A 1 91 ? -11.424 -4.368 10.146 1.00 88.56 91 ASP A O 1
ATOM 669 N N . PHE A 1 92 ? -11.147 -2.932 8.450 1.00 89.19 92 PHE A N 1
ATOM 670 C CA . PHE A 1 92 ? -12.006 -1.907 9.037 1.00 89.19 92 PHE A CA 1
ATOM 671 C C . PHE A 1 92 ? -13.443 -2.416 9.218 1.00 89.19 92 PHE A C 1
ATOM 673 O O . PHE A 1 92 ? -14.016 -2.290 10.292 1.00 89.19 92 PHE A O 1
ATOM 680 N N . CYS A 1 93 ? -14.062 -3.045 8.219 1.00 88.19 93 CYS A N 1
ATOM 681 C CA . CYS A 1 93 ? -15.410 -3.596 8.401 1.00 88.19 93 CYS A CA 1
ATOM 682 C C . CYS A 1 93 ? -15.478 -4.688 9.486 1.00 88.19 93 CYS A C 1
ATOM 684 O O . CYS A 1 93 ? -16.517 -4.842 10.133 1.00 88.19 93 CYS A O 1
ATOM 686 N N . LEU A 1 94 ? -14.384 -5.420 9.701 1.00 88.06 94 LEU A N 1
ATOM 687 C CA . LEU A 1 94 ? -14.274 -6.487 10.693 1.00 88.06 94 LEU A CA 1
ATOM 688 C C . LEU A 1 94 ? -13.772 -6.010 12.065 1.00 88.06 94 LEU A C 1
ATOM 690 O O . LEU A 1 94 ? -13.836 -6.788 13.018 1.00 88.06 94 LEU A O 1
ATOM 694 N N . PHE A 1 95 ? -13.378 -4.738 12.225 1.00 86.62 95 PHE A N 1
ATOM 695 C CA . PHE A 1 95 ? -12.852 -4.219 13.496 1.00 86.62 95 PHE A CA 1
ATOM 696 C C . PHE A 1 95 ? -13.757 -4.504 14.712 1.00 86.62 95 PHE A C 1
ATOM 698 O O . PHE A 1 95 ? -13.210 -4.792 15.778 1.00 86.62 95 PHE A O 1
ATOM 705 N N . PRO A 1 96 ? -15.110 -4.469 14.625 1.00 84.56 96 PRO A N 1
ATOM 706 C CA . PRO A 1 96 ? -15.951 -4.798 15.774 1.00 84.56 96 PRO A CA 1
ATOM 707 C C . PRO A 1 96 ? -15.833 -6.268 16.182 1.00 84.56 96 PRO A C 1
ATOM 709 O O . PRO A 1 96 ? -15.896 -6.578 17.367 1.00 84.56 96 PRO A O 1
ATOM 712 N N . VAL A 1 97 ? -15.644 -7.170 15.213 1.00 84.25 97 VAL A N 1
ATOM 713 C CA . VAL A 1 97 ? -15.458 -8.606 15.463 1.00 84.25 97 VAL A CA 1
ATOM 714 C C . VAL A 1 97 ? -14.123 -8.839 16.164 1.00 84.25 97 VAL A C 1
ATOM 716 O O . VAL A 1 97 ? -14.095 -9.520 17.187 1.00 84.25 97 VAL A O 1
ATOM 719 N N . TYR A 1 98 ? -13.051 -8.205 15.678 1.00 80.94 98 TYR A N 1
ATOM 720 C CA . TYR A 1 98 ? -11.741 -8.241 16.334 1.00 80.94 98 TYR A CA 1
ATOM 721 C C . TYR A 1 98 ? -11.814 -7.663 17.754 1.00 80.94 98 TYR A C 1
ATOM 723 O O . TYR A 1 98 ? -11.345 -8.283 18.700 1.00 80.94 98 TYR A O 1
ATOM 731 N N . GLY A 1 99 ? -12.511 -6.539 17.940 1.00 77.62 99 GLY A N 1
ATOM 732 C CA . GLY A 1 99 ? -12.692 -5.927 19.257 1.00 77.62 99 GLY A CA 1
ATOM 733 C C . GLY A 1 99 ? -13.455 -6.795 20.253 1.00 77.62 99 GLY A C 1
ATOM 734 O O . GLY A 1 99 ? -13.124 -6.811 21.434 1.00 77.62 99 GLY A O 1
ATOM 735 N N . VAL A 1 100 ? -14.468 -7.538 19.802 1.00 79.56 100 VAL A N 1
ATOM 736 C CA . VAL A 1 100 ? -15.180 -8.493 20.666 1.00 79.56 100 VAL A CA 1
ATOM 737 C C . VAL A 1 100 ? -14.280 -9.672 21.036 1.00 79.56 100 VAL A C 1
ATOM 739 O O . VAL A 1 100 ? -14.314 -10.112 22.187 1.00 79.56 100 VAL A O 1
ATOM 742 N N . ALA A 1 101 ? -13.464 -10.161 20.098 1.00 77.31 101 ALA A N 1
ATOM 743 C CA . ALA A 1 101 ? -12.493 -11.217 20.366 1.00 77.31 101 ALA A CA 1
ATOM 744 C C . ALA A 1 101 ? -11.437 -10.772 21.397 1.00 77.31 101 ALA A C 1
ATOM 746 O O . ALA A 1 101 ? -11.200 -11.503 22.356 1.00 77.31 101 ALA A O 1
ATOM 747 N N . ASP A 1 102 ? -10.916 -9.544 21.275 1.00 71.25 102 ASP A N 1
ATOM 748 C CA . ASP A 1 102 ? -9.917 -8.948 22.181 1.00 71.25 102 ASP A CA 1
ATOM 749 C C . ASP A 1 102 ? -10.421 -8.792 23.632 1.00 71.25 102 ASP A C 1
ATOM 751 O O . ASP A 1 102 ? -9.635 -8.790 24.580 1.00 71.25 102 ASP A O 1
ATOM 755 N N . ILE A 1 103 ? -11.734 -8.623 23.828 1.00 75.69 103 ILE A N 1
ATOM 756 C CA . ILE A 1 103 ? -12.345 -8.422 25.155 1.00 75.69 103 ILE A CA 1
ATOM 757 C C . ILE A 1 103 ? -12.700 -9.760 25.824 1.00 75.69 103 ILE A C 1
ATOM 759 O O . ILE A 1 103 ? -12.849 -9.826 27.048 1.00 75.69 103 ILE A O 1
ATOM 763 N N . HIS A 1 104 ? -12.858 -10.840 25.053 1.00 73.69 104 HIS A N 1
ATOM 764 C CA . HIS A 1 104 ? -13.285 -12.121 25.600 1.00 73.69 104 HIS A CA 1
ATOM 765 C C . HIS A 1 104 ? -12.101 -12.847 26.275 1.00 73.69 104 HIS A C 1
ATOM 767 O O . HIS A 1 104 ? -11.116 -13.153 25.608 1.00 73.69 104 HIS A O 1
ATOM 773 N N . PRO A 1 105 ? -12.189 -13.218 27.570 1.00 70.44 105 PRO A N 1
ATOM 774 C CA . PRO A 1 105 ? -11.062 -13.787 28.327 1.00 70.44 105 PRO A CA 1
ATOM 775 C C . PRO A 1 105 ? -10.571 -15.154 27.814 1.00 70.44 105 PRO A C 1
ATOM 777 O O . PRO A 1 105 ? -9.491 -15.598 28.189 1.00 70.44 105 PRO A O 1
ATOM 780 N N . TYR A 1 106 ? -11.362 -15.811 26.961 1.00 72.38 106 TYR A N 1
ATOM 781 C CA . TYR A 1 106 ? -11.006 -17.036 26.232 1.00 72.38 106 TYR A CA 1
ATOM 782 C C . TYR A 1 106 ? -11.308 -16.901 24.730 1.00 72.38 106 TYR A C 1
ATOM 784 O O . TYR A 1 106 ? -11.724 -17.862 24.085 1.00 72.38 106 TYR A O 1
ATOM 792 N N . GLY A 1 107 ? -11.289 -15.672 24.209 1.00 62.06 107 GLY A N 1
ATOM 793 C CA . GLY A 1 107 ? -11.578 -15.399 22.805 1.00 62.06 107 GLY A CA 1
ATOM 794 C C . GLY A 1 107 ? -10.525 -16.031 21.893 1.00 62.06 107 GLY A C 1
ATOM 795 O O . GLY A 1 107 ? -9.385 -16.212 22.321 1.00 62.06 107 GLY A O 1
ATOM 796 N N . PRO A 1 108 ? -10.881 -16.396 20.651 1.00 69.56 108 PRO A N 1
ATOM 797 C CA . PRO A 1 108 ? -9.872 -16.737 19.660 1.00 69.56 108 PRO A CA 1
ATOM 798 C C . PRO A 1 108 ? -8.975 -15.518 19.407 1.00 69.56 108 PRO A C 1
ATOM 800 O O . PRO A 1 108 ? -9.478 -14.407 19.244 1.00 69.56 108 PRO A O 1
ATOM 803 N N . GLU A 1 109 ? -7.661 -15.726 19.344 1.00 67.94 109 GLU A N 1
ATOM 804 C CA . GLU A 1 109 ? -6.725 -14.706 18.868 1.00 67.94 109 GLU A CA 1
ATOM 805 C C . GLU A 1 109 ? -6.926 -14.556 17.354 1.00 67.94 109 GLU A C 1
ATOM 807 O O . GLU A 1 109 ? -6.484 -15.393 16.566 1.00 67.94 109 GLU A O 1
ATOM 812 N N . ILE A 1 110 ? -7.692 -13.539 16.951 1.00 68.31 110 ILE A N 1
ATOM 813 C CA . ILE A 1 110 ? -7.944 -13.227 15.542 1.00 68.31 110 ILE A CA 1
ATOM 814 C C . ILE A 1 110 ? -7.083 -12.027 15.172 1.00 68.31 110 ILE A C 1
ATOM 816 O O . ILE A 1 110 ? -7.353 -10.898 15.587 1.00 68.31 110 ILE A O 1
ATOM 820 N N . GLU A 1 111 ? -6.051 -12.277 14.374 1.00 69.19 111 GLU A N 1
ATOM 821 C CA . GLU A 1 111 ? -5.220 -11.220 13.814 1.00 69.19 111 GLU A CA 1
ATOM 822 C C . GLU A 1 111 ? -5.816 -10.710 12.489 1.00 69.19 111 GLU A C 1
ATOM 824 O O . GLU A 1 111 ? -6.316 -11.511 11.691 1.00 69.19 111 GLU A O 1
ATOM 829 N N . PRO A 1 112 ? -5.793 -9.388 12.244 1.00 70.56 112 PRO A N 1
ATOM 830 C CA . PRO A 1 112 ? -6.138 -8.829 10.945 1.00 70.56 112 PRO A CA 1
ATOM 831 C C . PRO A 1 112 ? -5.106 -9.235 9.892 1.00 70.56 112 PRO A C 1
ATOM 833 O O . PRO A 1 112 ? -3.982 -9.620 10.213 1.00 70.56 112 PRO A O 1
ATOM 836 N N . LEU A 1 113 ? -5.483 -9.110 8.622 1.00 74.88 113 LEU A N 1
ATOM 837 C CA . LEU A 1 113 ? -4.606 -9.452 7.503 1.00 74.88 113 LEU A CA 1
ATOM 838 C C . LEU A 1 113 ? -3.449 -8.454 7.331 1.00 74.88 113 LEU A C 1
ATOM 840 O O . LEU A 1 113 ? -2.404 -8.853 6.829 1.00 74.88 113 LEU A O 1
ATOM 844 N N . ASP A 1 114 ? -3.662 -7.190 7.715 1.00 66.56 114 ASP A N 1
ATOM 845 C CA . ASP A 1 114 ? -2.672 -6.118 7.931 1.00 66.56 114 ASP A CA 1
ATOM 846 C C . ASP A 1 114 ? -1.393 -6.199 7.064 1.00 66.56 114 ASP A C 1
ATOM 848 O O . ASP A 1 114 ? -0.382 -6.787 7.452 1.00 66.56 114 ASP A O 1
ATOM 852 N N . TYR A 1 115 ? -1.425 -5.609 5.861 1.00 66.75 115 TYR A N 1
ATOM 853 C CA . TYR A 1 115 ? -0.300 -5.663 4.908 1.00 66.75 115 TYR A CA 1
ATOM 854 C C . TYR A 1 115 ? 0.611 -4.427 4.933 1.00 66.75 115 TYR A C 1
ATOM 856 O O . TYR A 1 115 ? 1.759 -4.525 4.499 1.00 66.75 115 TYR A O 1
ATOM 864 N N . TYR A 1 116 ? 0.152 -3.281 5.449 1.00 60.09 116 TYR A N 1
ATOM 865 C CA . TYR A 1 116 ? 1.021 -2.136 5.747 1.00 60.09 116 TYR A CA 1
ATOM 866 C C . TYR A 1 116 ? 1.384 -2.136 7.236 1.00 60.09 116 TYR A C 1
ATOM 868 O O . TYR A 1 116 ? 0.767 -1.442 8.047 1.00 60.09 116 TYR A O 1
ATOM 876 N N . ASN A 1 117 ? 2.403 -2.925 7.573 1.00 63.84 117 ASN A N 1
ATOM 877 C CA . ASN A 1 117 ? 2.956 -3.058 8.923 1.00 63.84 117 ASN A CA 1
ATOM 878 C C . ASN A 1 117 ? 4.186 -2.169 9.135 1.00 63.84 117 ASN A C 1
ATOM 880 O O . ASN A 1 117 ? 4.780 -1.677 8.179 1.00 63.84 117 ASN A O 1
ATOM 884 N N . GLY A 1 118 ? 4.588 -1.981 10.397 1.00 60.97 118 GLY A N 1
ATOM 885 C CA . GLY A 1 118 ? 5.767 -1.179 10.760 1.00 60.97 118 GLY A CA 1
ATOM 886 C C . GLY A 1 118 ? 5.579 0.319 10.518 1.00 60.97 118 GLY A C 1
ATOM 887 O O . GLY A 1 118 ? 6.539 1.091 10.514 1.00 60.97 118 GLY A O 1
ATOM 888 N N . THR A 1 119 ? 4.339 0.741 10.271 1.00 64.25 119 THR A N 1
ATOM 889 C CA . THR A 1 119 ? 4.009 2.144 10.051 1.00 64.25 119 THR A CA 1
ATOM 890 C C . THR A 1 119 ? 4.089 2.897 11.376 1.00 64.25 119 THR A C 1
ATOM 892 O O . THR A 1 119 ? 4.075 2.312 12.459 1.00 64.25 119 THR A O 1
ATOM 895 N N . TRP A 1 120 ? 4.098 4.228 11.333 1.00 62.16 120 TRP A N 1
ATOM 896 C CA . TRP A 1 120 ? 4.076 5.034 12.559 1.00 62.16 120 TRP A CA 1
ATOM 897 C C . TRP A 1 120 ? 2.835 4.781 13.449 1.00 62.16 120 TRP A C 1
ATOM 899 O O . TRP A 1 120 ? 2.851 5.156 14.620 1.00 62.16 120 TRP A O 1
ATOM 909 N N . PHE A 1 121 ? 1.786 4.124 12.931 1.00 58.41 121 PHE A N 1
ATOM 910 C CA . PHE A 1 121 ? 0.631 3.637 13.702 1.00 58.41 121 PHE A CA 1
ATOM 911 C C . PHE A 1 121 ? 0.937 2.405 14.570 1.00 58.41 121 PHE A C 1
ATOM 913 O O . PHE A 1 121 ? 0.278 2.179 15.594 1.00 58.41 121 PHE A O 1
ATOM 920 N N . ASP A 1 122 ? 1.921 1.609 14.157 1.00 61.59 122 ASP A N 1
ATOM 921 C CA . ASP A 1 122 ? 2.288 0.335 14.774 1.00 61.59 122 ASP A CA 1
ATOM 922 C C . ASP A 1 122 ? 3.339 0.528 15.880 1.00 61.59 122 ASP A C 1
ATOM 924 O O . ASP A 1 122 ? 3.403 -0.259 16.827 1.00 61.59 122 ASP A O 1
ATOM 928 N N . ASN A 1 123 ? 4.074 1.645 15.841 1.00 59.66 123 ASN A N 1
ATOM 929 C CA . ASN A 1 123 ? 5.060 2.011 16.854 1.00 59.66 123 ASN A CA 1
ATOM 930 C C . ASN A 1 123 ? 4.382 2.289 18.208 1.00 59.66 123 ASN A C 1
ATOM 932 O O . ASN A 1 123 ? 3.699 3.298 18.419 1.00 59.66 123 ASN A O 1
ATOM 936 N N . LYS A 1 124 ? 4.588 1.396 19.182 1.00 53.62 124 LYS A N 1
ATOM 937 C CA . LYS A 1 124 ? 4.350 1.712 20.598 1.00 53.62 124 LYS A CA 1
ATOM 938 C C . LYS A 1 124 ? 5.444 2.693 21.033 1.00 53.62 124 LYS A C 1
ATOM 940 O O . LYS A 1 124 ? 6.594 2.524 20.644 1.00 53.62 124 LYS A O 1
ATOM 945 N N . LYS A 1 125 ? 5.109 3.719 21.833 1.00 42.34 125 LYS A N 1
ATOM 946 C CA . LYS A 1 125 ? 6.106 4.633 22.434 1.00 42.34 125 LYS A CA 1
ATOM 947 C C . LYS A 1 125 ? 7.212 3.796 23.102 1.00 42.34 125 LYS A C 1
ATOM 949 O O . LYS A 1 125 ? 6.970 3.266 24.184 1.00 42.34 125 LYS A O 1
ATOM 954 N N . GLY A 1 126 ? 8.375 3.677 22.457 1.00 48.53 126 GLY A N 1
ATOM 955 C CA . GLY A 1 126 ? 9.510 2.880 22.932 1.00 48.53 126 GLY A CA 1
ATOM 956 C C . GLY A 1 126 ? 10.172 1.957 21.899 1.00 48.53 126 GLY A C 1
ATOM 957 O O . GLY A 1 126 ? 11.334 1.632 22.101 1.00 48.53 126 GLY A O 1
ATOM 958 N N . ASP A 1 127 ? 9.502 1.589 20.802 1.00 47.28 127 ASP A N 1
ATOM 959 C CA . ASP A 1 127 ? 10.087 0.741 19.747 1.00 47.28 127 ASP A CA 1
ATOM 960 C C . ASP A 1 127 ? 10.481 1.586 18.526 1.00 47.28 127 ASP A C 1
ATOM 962 O O . ASP A 1 127 ? 9.824 1.584 17.488 1.00 47.28 127 ASP A O 1
ATOM 966 N N . ASP A 1 128 ? 11.570 2.344 18.658 1.00 50.19 128 ASP A N 1
ATOM 967 C CA . ASP A 1 128 ? 12.200 3.055 17.541 1.00 50.19 128 ASP A CA 1
ATOM 968 C C . ASP A 1 128 ? 13.100 2.092 16.736 1.00 50.19 128 ASP A C 1
ATOM 970 O O . ASP A 1 128 ? 14.322 2.243 16.696 1.00 50.19 128 ASP A O 1
ATOM 974 N N . GLY A 1 129 ? 12.505 1.088 16.084 1.00 46.81 129 GLY A N 1
ATOM 975 C CA . GLY A 1 129 ? 13.205 0.113 15.237 1.00 46.81 129 GLY A CA 1
ATOM 976 C C . GLY A 1 129 ? 12.589 0.010 13.837 1.00 46.81 129 GLY A C 1
ATOM 977 O O . GLY A 1 129 ? 11.657 -0.755 13.650 1.00 46.81 129 GLY A O 1
ATOM 978 N N . LEU A 1 130 ? 13.116 0.808 12.898 1.00 48.75 130 LEU A N 1
ATOM 979 C CA . LEU A 1 130 ? 12.904 0.858 11.425 1.00 48.75 130 LEU A CA 1
ATOM 980 C C . LEU A 1 130 ? 12.329 -0.407 10.732 1.00 48.75 130 LEU A C 1
ATOM 982 O O . LEU A 1 130 ? 12.738 -1.510 11.078 1.00 48.75 130 LEU A O 1
ATOM 986 N N . ASP A 1 131 ? 11.540 -0.350 9.644 1.00 49.31 131 ASP A N 1
ATOM 987 C CA . ASP A 1 131 ? 10.960 0.741 8.826 1.00 49.31 131 ASP A CA 1
ATOM 988 C C . ASP A 1 131 ? 9.891 0.137 7.881 1.00 49.31 131 ASP A C 1
ATOM 990 O O . ASP A 1 131 ? 10.135 -0.920 7.296 1.00 49.31 131 ASP A O 1
ATOM 994 N N . ALA A 1 132 ? 8.737 0.788 7.702 1.00 51.47 132 ALA A N 1
ATOM 995 C CA . ALA A 1 132 ? 7.698 0.344 6.761 1.00 51.47 132 ALA A CA 1
ATOM 996 C C . ALA A 1 132 ? 8.053 0.557 5.276 1.00 51.47 132 ALA A C 1
ATOM 998 O O . ALA A 1 132 ? 7.399 -0.041 4.426 1.00 51.47 132 ALA A O 1
ATOM 999 N N . ASP A 1 133 ? 9.076 1.362 4.967 1.00 44.81 133 ASP A N 1
ATOM 1000 C CA . ASP A 1 133 ? 9.471 1.710 3.595 1.00 44.81 133 ASP A CA 1
ATOM 1001 C C . ASP A 1 133 ? 10.957 1.426 3.262 1.00 44.81 133 ASP A C 1
ATOM 1003 O O . ASP A 1 133 ? 11.277 1.254 2.087 1.00 44.81 133 ASP A O 1
ATOM 1007 N N . SER A 1 134 ? 11.900 1.375 4.223 1.00 53.69 134 SER A N 1
ATOM 1008 C CA . SER A 1 134 ? 13.345 1.442 3.867 1.00 53.69 134 SER A CA 1
ATOM 1009 C C . SER A 1 134 ? 14.109 0.145 3.637 1.00 53.69 134 SER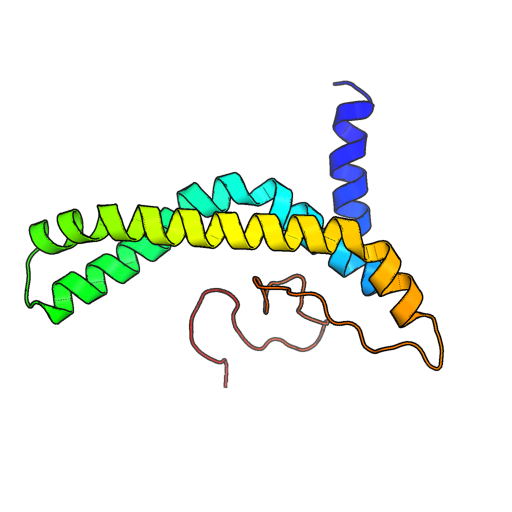 A C 1
ATOM 1011 O O . SER A 1 134 ? 15.202 0.204 3.078 1.00 53.69 134 SER A O 1
ATOM 1013 N N . GLY A 1 135 ? 13.621 -1.022 4.045 1.00 56.31 135 GLY A N 1
ATOM 1014 C CA . GLY A 1 135 ? 14.378 -2.251 3.802 1.00 56.31 135 GLY A CA 1
ATOM 1015 C C . GLY A 1 135 ? 15.736 -2.367 4.519 1.00 56.31 135 GLY A C 1
ATOM 1016 O O . GLY A 1 135 ? 16.552 -3.162 4.067 1.00 56.31 135 GLY A O 1
ATOM 1017 N N . GLU A 1 136 ? 15.984 -1.689 5.646 1.00 32.03 136 GLU A N 1
ATOM 1018 C CA . GLU A 1 136 ? 17.039 -2.097 6.594 1.00 32.03 136 GLU A CA 1
ATOM 1019 C C . GLU A 1 136 ? 16.648 -1.874 8.063 1.00 32.03 136 GLU A C 1
ATOM 1021 O O . GLU A 1 136 ? 15.974 -0.910 8.427 1.00 32.03 136 GLU A O 1
ATOM 1026 N N . THR A 1 137 ? 17.122 -2.774 8.932 1.00 33.44 137 THR A N 1
ATOM 1027 C CA . THR A 1 137 ? 16.958 -2.695 10.386 1.00 33.44 137 THR A CA 1
ATOM 1028 C C . THR A 1 137 ? 17.918 -1.680 11.003 1.00 33.44 137 THR A C 1
ATOM 1030 O O . THR A 1 137 ? 19.133 -1.737 10.804 1.00 33.44 137 THR A O 1
ATOM 1033 N N . LYS A 1 138 ? 17.390 -0.803 11.863 1.00 39.28 138 LYS A N 1
ATOM 1034 C CA . LYS A 1 138 ? 18.202 -0.093 12.861 1.00 39.28 138 LYS A CA 1
ATOM 1035 C C . LYS A 1 138 ? 18.772 -1.157 13.805 1.00 39.28 138 LYS A C 1
ATOM 1037 O O . LYS A 1 138 ? 18.007 -1.824 14.498 1.00 39.28 138 LYS A O 1
ATOM 1042 N N . ARG A 1 139 ? 20.091 -1.361 13.762 1.00 36.06 139 ARG A N 1
ATOM 1043 C CA . ARG A 1 139 ? 20.823 -2.068 14.823 1.00 36.06 139 ARG A CA 1
ATOM 1044 C C . ARG A 1 139 ? 20.743 -1.306 16.137 1.00 36.06 139 ARG A C 1
ATOM 1046 O O . ARG A 1 139 ? 20.788 -0.057 16.077 1.00 36.06 139 ARG A O 1
#

pLDDT: mean 78.17, std 16.89, range [32.03, 96.56]

Foldseek 3Di:
DDPVVVVVVVQLVCQCPDPDPLSVLLSVLVVLLVCLVVCLQPVLQVQLLVQLVVQCVVVVHDPVSSVVSSVVSSVVRSVVSVVLSVQSVVCSVCSVVCVVQVPDPPRPNDDRPHPQPPPPSNDDVPPPWDDSPDPDTDD